Protein AF-A0A7C5YTB0-F1 (afdb_monomer_lite)

Structure (mmCIF, N/CA/C/O backbone):
data_AF-A0A7C5YTB0-F1
#
_entry.id   AF-A0A7C5YTB0-F1
#
loop_
_atom_site.group_PDB
_atom_site.id
_atom_site.type_symbol
_atom_site.label_atom_id
_atom_site.label_alt_id
_atom_site.label_comp_id
_atom_site.label_asym_id
_atom_site.label_entity_id
_atom_site.label_seq_id
_atom_site.pdbx_PDB_ins_code
_atom_site.Cartn_x
_atom_site.Cartn_y
_atom_site.Cartn_z
_atom_site.occupancy
_atom_site.B_iso_or_equiv
_atom_site.auth_seq_id
_atom_site.auth_comp_id
_atom_site.auth_asym_id
_atom_site.auth_atom_id
_atom_site.pdbx_PDB_model_num
ATOM 1 N N . MET A 1 1 ? 10.620 2.136 -18.841 1.00 89.31 1 MET A N 1
ATOM 2 C CA . MET A 1 1 ? 11.777 2.067 -17.911 1.00 89.31 1 MET A CA 1
ATOM 3 C C . MET A 1 1 ? 12.447 0.708 -18.085 1.00 89.31 1 MET A C 1
ATOM 5 O O . MET A 1 1 ? 11.747 -0.209 -18.491 1.00 89.31 1 MET A O 1
ATOM 9 N N . ASP A 1 2 ? 13.756 0.558 -17.854 1.00 93.62 2 ASP A N 1
ATOM 10 C CA . ASP A 1 2 ? 14.389 -0.773 -17.914 1.00 93.62 2 ASP A CA 1
ATOM 11 C C . ASP A 1 2 ? 14.266 -1.550 -16.587 1.00 93.62 2 ASP A C 1
ATOM 13 O O . ASP A 1 2 ? 13.954 -0.986 -15.534 1.00 93.62 2 ASP A O 1
ATOM 17 N N . GLU A 1 3 ? 14.500 -2.865 -16.634 1.00 93.50 3 GLU A N 1
ATOM 18 C CA . GLU A 1 3 ? 14.351 -3.750 -15.471 1.00 93.50 3 GLU A CA 1
ATOM 19 C C . GLU A 1 3 ? 15.304 -3.383 -14.321 1.00 93.50 3 GLU A C 1
ATOM 21 O O . GLU A 1 3 ? 14.945 -3.491 -13.143 1.00 93.50 3 GLU A O 1
ATOM 26 N N . THR A 1 4 ? 16.515 -2.924 -14.646 1.00 95.44 4 THR A N 1
ATOM 27 C CA . THR A 1 4 ? 17.526 -2.565 -13.645 1.00 95.44 4 THR A CA 1
ATOM 28 C C . THR A 1 4 ? 17.070 -1.348 -12.855 1.00 95.44 4 THR A C 1
ATOM 30 O O . THR A 1 4 ? 17.124 -1.353 -11.623 1.00 95.44 4 THR A O 1
ATOM 33 N N . GLN A 1 5 ? 16.559 -0.332 -13.546 1.00 95.94 5 GLN A N 1
ATOM 34 C CA . GLN A 1 5 ? 16.031 0.877 -12.937 1.00 95.94 5 GLN A CA 1
ATOM 35 C C . GLN A 1 5 ? 14.758 0.589 -12.138 1.00 95.94 5 GLN A C 1
ATOM 37 O O . GLN A 1 5 ? 14.649 1.042 -10.999 1.00 95.94 5 GLN A O 1
ATOM 42 N N . LEU A 1 6 ? 13.847 -0.241 -12.660 1.00 96.75 6 LEU A N 1
ATOM 43 C CA . LEU A 1 6 ? 12.661 -0.686 -11.921 1.00 96.75 6 LEU A CA 1
ATOM 44 C C . LEU A 1 6 ? 13.050 -1.367 -10.603 1.00 96.75 6 LEU A C 1
ATOM 46 O O . LEU A 1 6 ? 12.510 -1.049 -9.539 1.00 96.75 6 LEU A O 1
ATOM 50 N N . ARG A 1 7 ? 14.001 -2.306 -10.661 1.00 96.31 7 ARG A N 1
ATOM 51 C CA . ARG A 1 7 ? 14.495 -3.028 -9.484 1.00 96.31 7 ARG A CA 1
ATOM 52 C C . ARG A 1 7 ? 15.159 -2.080 -8.495 1.00 96.31 7 ARG A C 1
ATOM 54 O O . ARG A 1 7 ? 14.893 -2.193 -7.301 1.00 96.31 7 ARG A O 1
ATOM 61 N N . PHE A 1 8 ? 15.999 -1.168 -8.978 1.00 96.88 8 PHE A N 1
ATOM 62 C CA . PHE A 1 8 ? 16.678 -0.181 -8.146 1.00 96.88 8 PHE A CA 1
ATOM 63 C C . PHE A 1 8 ? 15.676 0.707 -7.406 1.00 96.88 8 PHE A C 1
ATOM 65 O O . PHE A 1 8 ? 15.732 0.792 -6.182 1.00 96.88 8 PHE A O 1
ATOM 72 N N . LEU A 1 9 ? 14.711 1.293 -8.117 1.00 97.44 9 LEU A N 1
ATOM 73 C CA . LEU A 1 9 ? 13.712 2.178 -7.519 1.00 97.44 9 LEU A CA 1
ATOM 74 C C . LEU A 1 9 ? 12.790 1.439 -6.551 1.00 97.44 9 LEU A C 1
ATOM 76 O O . LEU A 1 9 ? 12.507 1.945 -5.469 1.00 97.44 9 LEU A O 1
ATOM 80 N N . THR A 1 10 ? 12.376 0.215 -6.885 1.00 96.88 10 THR A N 1
ATOM 81 C CA . THR A 1 10 ? 11.574 -0.601 -5.961 1.00 96.88 10 THR A CA 1
ATOM 82 C C . THR A 1 10 ? 12.370 -0.928 -4.695 1.00 96.88 10 THR A C 1
ATOM 84 O O . THR A 1 10 ? 11.850 -0.812 -3.589 1.00 96.88 10 THR A O 1
ATOM 87 N N . ALA A 1 11 ? 13.652 -1.286 -4.826 1.00 96.62 11 ALA A N 1
ATOM 88 C CA . ALA A 1 11 ? 14.514 -1.539 -3.675 1.00 96.62 11 ALA A CA 1
ATOM 89 C C . ALA A 1 11 ? 14.746 -0.270 -2.843 1.00 96.62 11 ALA A C 1
ATOM 91 O O . ALA A 1 11 ? 14.707 -0.335 -1.621 1.00 96.62 11 ALA A O 1
ATOM 92 N N . GLN A 1 12 ? 14.925 0.887 -3.478 1.00 97.06 12 GLN A N 1
ATOM 93 C CA . GLN A 1 12 ? 15.088 2.161 -2.781 1.00 97.06 12 GLN A CA 1
ATOM 94 C C . GLN A 1 12 ? 13.807 2.584 -2.047 1.00 97.06 12 GLN A C 1
ATOM 96 O O . GLN A 1 12 ? 13.882 3.101 -0.935 1.00 97.06 12 GLN A O 1
ATOM 101 N N . ALA A 1 13 ? 12.629 2.312 -2.609 1.00 96.31 13 ALA A N 1
ATOM 102 C CA . ALA A 1 13 ? 11.355 2.554 -1.936 1.00 96.31 13 ALA A CA 1
ATOM 103 C C . ALA A 1 13 ? 11.164 1.671 -0.686 1.00 96.31 13 ALA A C 1
ATOM 105 O O . ALA A 1 13 ? 10.596 2.131 0.302 1.00 96.31 13 ALA A O 1
ATOM 106 N N . LEU A 1 14 ? 11.663 0.430 -0.711 1.00 96.25 14 LEU A N 1
ATOM 107 C CA . LEU A 1 14 ? 11.502 -0.544 0.379 1.00 96.25 14 LEU A CA 1
ATOM 108 C C . LEU A 1 14 ? 12.608 -0.470 1.445 1.00 96.25 14 LEU A C 1
ATOM 110 O O . LEU A 1 14 ? 12.341 -0.638 2.632 1.00 96.25 14 LEU A O 1
ATOM 114 N N . TYR A 1 15 ? 13.845 -0.213 1.022 1.00 94.50 15 TYR A N 1
ATOM 115 C CA . TYR A 1 15 ? 15.057 -0.325 1.842 1.00 94.50 15 TYR A CA 1
ATOM 116 C C . TYR A 1 15 ? 15.895 0.958 1.872 1.00 94.50 15 TYR A C 1
ATOM 118 O O . TYR A 1 15 ? 16.982 0.956 2.445 1.00 94.50 15 TYR A O 1
ATOM 126 N N . GLY A 1 16 ? 15.418 2.054 1.272 1.00 91.31 16 GLY A N 1
ATOM 127 C CA . GLY A 1 16 ? 16.090 3.355 1.329 1.00 91.31 16 GLY A CA 1
ATOM 128 C C . GLY A 1 16 ? 16.368 3.773 2.771 1.00 91.31 16 GLY A C 1
ATOM 129 O O . GLY A 1 16 ? 15.585 3.442 3.672 1.00 91.31 16 GLY A O 1
ATOM 130 N N . LYS A 1 17 ? 17.488 4.472 2.983 1.00 87.19 17 LYS A N 1
ATOM 131 C CA . LYS A 1 17 ? 18.048 4.723 4.325 1.00 87.19 17 LYS A CA 1
ATOM 132 C C . LYS A 1 17 ? 17.196 5.677 5.161 1.00 87.19 17 LYS A C 1
ATOM 134 O O . LYS A 1 17 ? 17.245 5.647 6.385 1.00 87.19 17 LYS A O 1
ATOM 139 N N . ASP A 1 18 ? 16.441 6.535 4.485 1.00 88.00 18 ASP A N 1
ATOM 140 C CA . ASP A 1 18 ? 15.589 7.539 5.092 1.00 88.00 18 ASP A CA 1
ATOM 141 C C . ASP A 1 18 ? 14.267 7.683 4.324 1.00 88.00 18 ASP A C 1
ATOM 143 O O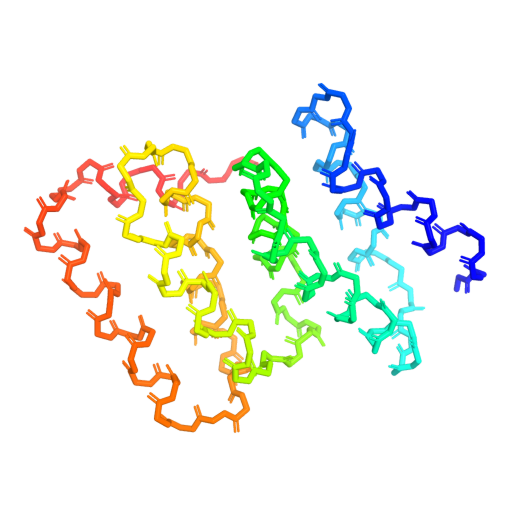 . ASP A 1 18 ? 14.078 7.168 3.216 1.00 88.00 18 ASP A O 1
ATOM 147 N N . LEU A 1 19 ? 13.320 8.381 4.950 1.00 86.06 19 LEU A N 1
ATOM 148 C CA . LEU A 1 19 ? 11.986 8.604 4.402 1.00 86.06 19 LEU A CA 1
ATOM 149 C C . LEU A 1 19 ? 12.018 9.395 3.085 1.00 86.06 19 LEU A C 1
ATOM 151 O O . LEU A 1 19 ? 11.173 9.175 2.215 1.00 86.06 19 LEU A O 1
ATOM 155 N N . GLN A 1 20 ? 12.981 10.302 2.921 1.00 89.50 20 GLN A N 1
ATOM 156 C CA . GLN A 1 20 ? 13.075 11.164 1.748 1.00 89.50 20 GLN A CA 1
ATOM 157 C C . GLN A 1 20 ? 13.522 10.377 0.514 1.00 89.50 20 GLN A C 1
ATOM 159 O O . GLN A 1 20 ? 12.938 10.547 -0.560 1.00 89.50 20 GLN A O 1
ATOM 164 N N . GLU A 1 21 ? 14.497 9.479 0.654 1.00 92.56 21 GLU A N 1
ATOM 165 C CA . GLU A 1 21 ? 14.907 8.558 -0.410 1.00 92.56 21 GLU A CA 1
ATOM 166 C C . GLU A 1 21 ? 13.739 7.681 -0.862 1.00 92.56 21 GLU A C 1
ATOM 168 O O . GLU A 1 21 ? 13.491 7.551 -2.062 1.00 92.56 21 GLU A O 1
ATOM 173 N N . ARG A 1 22 ? 12.962 7.153 0.088 1.00 92.38 22 ARG A N 1
ATOM 174 C CA . ARG A 1 22 ? 11.794 6.316 -0.216 1.00 92.38 22 ARG A CA 1
ATOM 175 C C . ARG A 1 22 ? 10.721 7.092 -0.961 1.00 92.38 22 ARG A C 1
ATOM 177 O O . ARG A 1 22 ? 10.270 6.650 -2.015 1.00 92.38 22 ARG A O 1
ATOM 184 N N . ARG A 1 23 ? 10.345 8.278 -0.464 1.00 90.81 23 ARG A N 1
ATOM 185 C CA . ARG A 1 23 ? 9.363 9.158 -1.127 1.00 90.81 23 ARG A CA 1
ATOM 186 C C . ARG A 1 23 ? 9.823 9.535 -2.531 1.00 90.81 23 ARG A C 1
ATOM 188 O O . ARG A 1 23 ? 9.006 9.562 -3.447 1.00 90.81 23 ARG A O 1
ATOM 195 N N . THR A 1 24 ? 11.113 9.808 -2.708 1.00 93.56 24 THR A N 1
ATOM 196 C CA . THR A 1 24 ? 11.689 10.129 -4.019 1.00 93.56 24 THR A CA 1
ATOM 197 C C . THR A 1 24 ? 11.560 8.947 -4.975 1.00 93.56 24 THR A C 1
ATOM 199 O O . THR A 1 24 ? 11.075 9.127 -6.090 1.00 93.56 24 THR A O 1
ATOM 202 N N . ALA A 1 25 ? 11.899 7.736 -4.528 1.00 95.75 25 ALA A N 1
ATOM 203 C CA . ALA A 1 25 ? 11.750 6.527 -5.331 1.00 95.75 25 ALA A CA 1
ATOM 204 C C . ALA A 1 25 ? 10.282 6.255 -5.708 1.00 95.75 25 ALA A C 1
ATOM 206 O O . ALA A 1 25 ? 9.993 5.986 -6.872 1.00 95.75 25 ALA A O 1
ATOM 207 N N . VAL A 1 26 ? 9.338 6.412 -4.770 1.00 94.44 26 VAL A N 1
ATOM 208 C CA . VAL A 1 26 ? 7.895 6.269 -5.049 1.00 94.44 26 VAL A CA 1
ATOM 209 C C . VAL A 1 26 ? 7.424 7.278 -6.100 1.00 94.44 26 VAL A C 1
ATOM 211 O O . VAL A 1 26 ? 6.719 6.902 -7.034 1.00 94.44 26 VAL A O 1
ATOM 214 N N . ARG A 1 27 ? 7.841 8.548 -6.004 1.00 93.69 27 ARG A N 1
ATOM 215 C CA . ARG A 1 27 ? 7.499 9.570 -7.012 1.00 93.69 27 ARG A CA 1
ATOM 216 C C . ARG A 1 27 ? 8.064 9.232 -8.388 1.00 93.69 27 ARG A C 1
ATOM 218 O O . ARG A 1 27 ? 7.364 9.400 -9.379 1.00 93.69 27 ARG A O 1
ATOM 225 N N . GLN A 1 28 ? 9.303 8.747 -8.452 1.00 95.69 28 GLN A N 1
ATOM 226 C CA . GLN A 1 28 ? 9.922 8.347 -9.716 1.00 95.69 28 GLN A CA 1
ATOM 227 C C . GLN A 1 28 ? 9.216 7.139 -10.338 1.00 95.69 28 GLN A C 1
ATOM 229 O O . GLN A 1 28 ? 9.007 7.125 -11.546 1.00 95.69 28 GLN A O 1
ATOM 234 N N . LEU A 1 29 ? 8.784 6.168 -9.525 1.00 95.50 29 LEU A N 1
ATOM 235 C CA . LEU A 1 29 ? 7.961 5.048 -9.991 1.00 95.50 29 LEU A CA 1
AT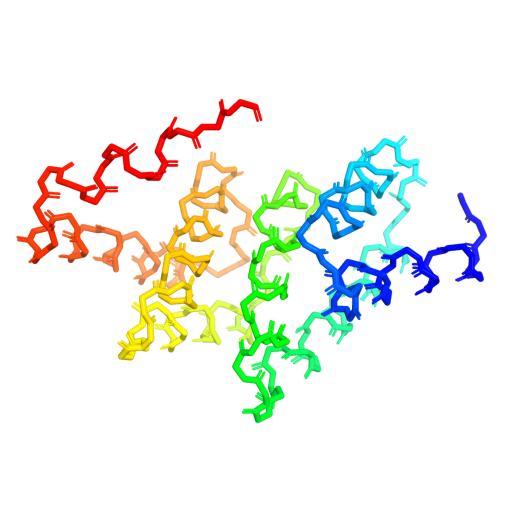OM 236 C C . LEU A 1 29 ? 6.602 5.523 -10.523 1.00 95.50 29 LEU A C 1
ATOM 238 O O . LEU A 1 29 ? 6.179 5.066 -11.576 1.00 95.50 29 LEU A O 1
ATOM 242 N N . LEU A 1 30 ? 5.943 6.465 -9.842 1.00 92.38 30 LEU A N 1
ATOM 243 C CA . LEU A 1 30 ? 4.659 7.029 -10.280 1.00 92.38 30 LEU A CA 1
ATOM 244 C C . LEU A 1 30 ? 4.742 7.820 -11.590 1.00 92.38 30 LEU A C 1
ATOM 246 O O . LEU A 1 30 ? 3.773 7.869 -12.340 1.00 92.38 30 LEU A O 1
ATOM 250 N N . GLN A 1 31 ? 5.876 8.471 -11.837 1.00 92.81 31 GLN A N 1
ATOM 251 C CA . GLN A 1 31 ? 6.125 9.235 -13.061 1.00 92.81 31 GLN A CA 1
ATOM 252 C C . GLN A 1 31 ? 6.633 8.360 -14.212 1.00 92.81 31 GLN A C 1
ATOM 254 O O . GLN A 1 31 ? 6.719 8.835 -15.345 1.00 92.81 31 GLN A O 1
ATOM 259 N N . ALA A 1 32 ? 6.999 7.108 -13.936 1.00 92.31 32 ALA A N 1
ATOM 260 C CA . ALA A 1 32 ? 7.447 6.182 -14.957 1.00 92.31 32 ALA A CA 1
ATOM 261 C C . ALA A 1 32 ? 6.257 5.641 -15.762 1.00 92.31 32 ALA A C 1
ATOM 263 O O . ALA A 1 32 ? 5.187 5.366 -15.223 1.00 92.31 32 ALA A O 1
ATOM 264 N N . ASP A 1 33 ? 6.477 5.432 -17.059 1.00 92.06 33 ASP A N 1
ATOM 265 C CA . ASP A 1 33 ? 5.561 4.661 -17.899 1.00 92.06 33 ASP A CA 1
ATOM 266 C C . ASP A 1 33 ? 5.725 3.172 -17.556 1.00 92.06 33 ASP A C 1
ATOM 268 O O . ASP A 1 33 ? 6.645 2.504 -18.044 1.00 92.06 33 ASP A O 1
ATOM 272 N N . LEU A 1 34 ? 4.917 2.709 -16.595 1.00 93.88 34 LEU A N 1
ATOM 273 C CA . LEU A 1 34 ? 4.935 1.347 -16.066 1.00 93.88 34 LEU A CA 1
ATOM 274 C C . LEU A 1 34 ? 3.974 0.460 -16.856 1.00 93.88 34 LEU A C 1
ATOM 276 O O . LEU A 1 34 ? 2.755 0.644 -16.818 1.00 93.88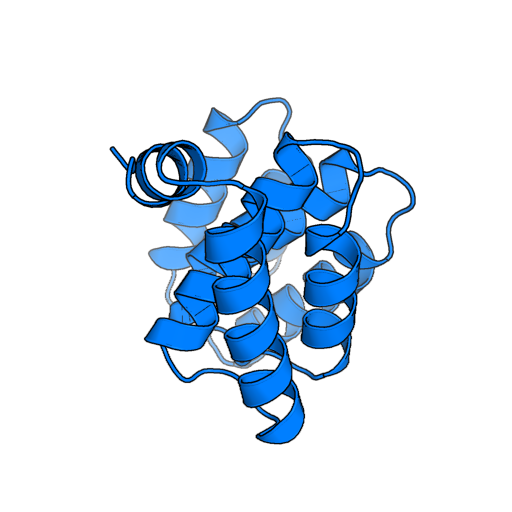 34 LEU A O 1
ATOM 280 N N . GLY A 1 35 ? 4.522 -0.553 -17.521 1.00 93.69 35 GLY A N 1
ATOM 281 C CA . GLY A 1 35 ? 3.726 -1.568 -18.197 1.00 93.69 35 GLY A CA 1
ATOM 282 C C . GLY A 1 35 ? 3.154 -2.614 -17.228 1.00 93.69 35 GLY A C 1
ATOM 283 O O . GLY A 1 35 ? 3.572 -2.712 -16.071 1.00 93.69 35 GLY A O 1
ATOM 284 N N . PRO A 1 36 ? 2.248 -3.490 -17.701 1.00 92.94 36 PRO A N 1
ATOM 285 C CA . PRO A 1 36 ? 1.699 -4.581 -16.890 1.00 92.94 36 PRO A CA 1
ATOM 286 C C . PRO A 1 36 ? 2.767 -5.505 -16.281 1.00 92.94 36 PRO A C 1
ATOM 288 O O . PRO A 1 36 ? 2.613 -5.964 -15.151 1.00 92.94 36 PRO A O 1
ATOM 291 N N . ALA A 1 37 ? 3.862 -5.757 -17.008 1.00 94.38 37 ALA A N 1
ATOM 292 C CA . ALA A 1 37 ? 4.979 -6.564 -16.517 1.00 94.38 37 ALA A CA 1
ATOM 293 C C . ALA A 1 37 ? 5.722 -5.883 -15.354 1.00 94.38 37 ALA A C 1
ATOM 295 O O . ALA A 1 37 ? 6.073 -6.547 -14.377 1.00 94.38 37 ALA A O 1
ATOM 296 N N . ASP A 1 38 ? 5.898 -4.560 -15.421 1.00 95.75 38 ASP A N 1
ATOM 297 C CA . ASP A 1 38 ? 6.539 -3.785 -14.357 1.00 95.75 38 ASP A CA 1
ATOM 298 C C . ASP A 1 38 ? 5.683 -3.807 -13.090 1.00 95.75 38 ASP A C 1
ATOM 300 O O . ASP A 1 38 ? 6.181 -4.098 -12.002 1.00 95.75 38 ASP A O 1
ATOM 304 N N . LEU A 1 39 ? 4.374 -3.578 -13.239 1.00 94.31 39 LEU A N 1
ATOM 305 C CA . LEU A 1 39 ? 3.416 -3.613 -12.133 1.00 94.31 39 LEU A CA 1
ATOM 306 C C . LEU A 1 39 ? 3.353 -4.997 -11.477 1.00 94.31 39 LEU A C 1
ATOM 308 O O . LEU A 1 39 ? 3.355 -5.087 -10.250 1.00 94.31 39 LEU A O 1
ATOM 312 N N . ALA A 1 40 ? 3.370 -6.075 -12.266 1.00 93.69 40 ALA A N 1
ATOM 313 C CA . ALA A 1 40 ? 3.430 -7.438 -11.739 1.00 93.69 40 ALA A CA 1
ATOM 314 C C . ALA A 1 40 ? 4.725 -7.687 -10.945 1.00 93.69 40 ALA A C 1
ATOM 316 O O . ALA A 1 40 ? 4.690 -8.252 -9.850 1.00 93.69 40 ALA A O 1
ATOM 317 N N . ALA A 1 41 ? 5.866 -7.214 -11.453 1.00 95.06 41 ALA A N 1
ATOM 318 C CA . ALA A 1 41 ? 7.148 -7.348 -10.771 1.00 95.06 41 ALA A CA 1
ATOM 319 C C . ALA A 1 41 ? 7.214 -6.525 -9.471 1.00 95.06 41 ALA A C 1
ATOM 321 O O . ALA A 1 41 ? 7.803 -6.977 -8.487 1.00 95.06 41 ALA A O 1
ATOM 322 N N . ILE A 1 42 ? 6.614 -5.330 -9.438 1.00 96.38 42 ILE A N 1
ATOM 323 C CA . ILE A 1 42 ? 6.466 -4.540 -8.206 1.00 96.38 42 ILE A CA 1
ATOM 324 C C . ILE A 1 42 ? 5.551 -5.272 -7.219 1.00 96.38 42 ILE A C 1
ATOM 326 O O . ILE A 1 42 ? 5.923 -5.416 -6.056 1.00 96.38 42 ILE A O 1
ATOM 330 N N . SER A 1 43 ? 4.399 -5.776 -7.672 1.00 95.12 43 SER A N 1
ATOM 331 C CA . SER A 1 43 ? 3.436 -6.496 -6.827 1.00 95.12 43 SER A CA 1
ATOM 332 C C . SER A 1 43 ? 4.076 -7.695 -6.129 1.00 95.12 43 SER A C 1
ATOM 334 O O . SER A 1 43 ? 3.933 -7.845 -4.920 1.00 95.12 43 SER A O 1
ATOM 336 N N . LEU A 1 44 ? 4.859 -8.503 -6.851 1.00 94.94 44 LEU A N 1
ATOM 337 C CA . LEU A 1 44 ? 5.565 -9.644 -6.260 1.00 94.94 44 LEU A CA 1
ATOM 338 C C . LEU A 1 44 ? 6.571 -9.206 -5.180 1.00 94.94 44 LEU A C 1
ATOM 340 O O . LEU A 1 44 ? 6.690 -9.835 -4.132 1.00 94.94 44 LEU A O 1
ATOM 344 N N . ARG A 1 45 ? 7.300 -8.108 -5.411 1.00 96.19 45 ARG A N 1
ATOM 345 C CA . ARG A 1 45 ? 8.253 -7.572 -4.424 1.00 96.19 45 ARG A CA 1
ATOM 346 C C . ARG A 1 45 ? 7.543 -7.015 -3.193 1.00 96.19 45 ARG A C 1
ATOM 348 O O . ARG A 1 45 ? 8.055 -7.173 -2.089 1.00 96.19 45 ARG A O 1
ATOM 355 N N . LEU A 1 46 ? 6.377 -6.399 -3.375 1.00 96.94 46 LEU A N 1
ATOM 356 C CA . LEU A 1 46 ? 5.527 -5.941 -2.280 1.00 96.94 46 LEU A CA 1
ATOM 357 C C . LEU A 1 46 ? 5.033 -7.109 -1.429 1.00 96.94 46 LEU A C 1
ATOM 359 O O . LEU A 1 46 ? 5.078 -7.006 -0.209 1.00 96.94 46 LEU A O 1
ATOM 363 N N . GLU A 1 47 ? 4.633 -8.228 -2.038 1.00 95.50 47 GLU A N 1
ATOM 364 C CA . GLU A 1 47 ? 4.223 -9.428 -1.292 1.00 95.50 47 GLU A CA 1
ATOM 365 C C . GLU A 1 47 ? 5.356 -9.957 -0.413 1.00 95.50 47 GLU A C 1
ATOM 367 O O . GLU A 1 47 ? 5.160 -10.209 0.776 1.00 95.50 47 GLU A O 1
ATOM 372 N N . VAL A 1 48 ? 6.568 -10.042 -0.967 1.00 96.31 48 VAL A N 1
ATOM 373 C CA . VAL A 1 48 ? 7.755 -10.452 -0.205 1.00 96.31 48 VAL A CA 1
ATOM 374 C C . VAL A 1 48 ? 8.057 -9.466 0.929 1.00 96.31 48 VAL A C 1
ATOM 376 O O . VAL A 1 48 ? 8.336 -9.886 2.051 1.00 96.31 48 VAL A O 1
ATOM 379 N N . ALA A 1 49 ? 7.988 -8.159 0.665 1.00 96.75 49 ALA A N 1
ATOM 380 C CA . ALA A 1 49 ? 8.286 -7.130 1.659 1.00 96.75 49 ALA A CA 1
ATOM 381 C C . ALA A 1 49 ? 7.245 -7.075 2.790 1.00 96.75 49 ALA A C 1
ATOM 383 O O . ALA A 1 49 ? 7.615 -6.927 3.953 1.00 96.75 49 ALA A O 1
ATOM 384 N N . MET A 1 50 ? 5.961 -7.260 2.476 1.00 96.06 50 MET A N 1
ATOM 385 C CA . MET A 1 50 ? 4.883 -7.343 3.468 1.00 96.06 50 MET A CA 1
ATOM 386 C C . MET A 1 50 ? 4.990 -8.595 4.350 1.00 96.06 50 MET A C 1
ATOM 388 O O . MET A 1 50 ? 4.591 -8.556 5.512 1.00 96.06 50 MET A O 1
ATOM 392 N N . GLY A 1 51 ? 5.574 -9.679 3.831 1.00 93.62 51 GLY A N 1
ATOM 393 C CA . GLY A 1 51 ? 5.907 -10.885 4.596 1.00 93.62 51 GLY A CA 1
ATOM 394 C C . GLY A 1 51 ? 7.210 -10.793 5.405 1.00 93.62 51 GLY A C 1
ATOM 395 O O . GLY A 1 51 ? 7.594 -11.771 6.049 1.00 93.62 51 GLY A O 1
ATOM 396 N N . CYS A 1 52 ? 7.922 -9.661 5.373 1.00 94.50 52 CYS A N 1
ATOM 397 C CA . CYS A 1 52 ? 9.186 -9.503 6.089 1.00 94.50 52 CYS A CA 1
ATOM 398 C C . CYS A 1 52 ? 8.973 -9.429 7.611 1.00 94.50 52 CYS A C 1
ATOM 400 O O . CYS A 1 52 ? 8.021 -8.817 8.091 1.00 94.50 52 CYS A O 1
ATOM 402 N N . GLN A 1 53 ? 9.901 -10.000 8.387 1.00 91.94 53 GLN A N 1
ATOM 403 C CA . GLN A 1 53 ? 9.901 -9.851 9.850 1.00 91.94 53 GLN A CA 1
ATOM 404 C C . GLN A 1 53 ? 10.247 -8.426 10.291 1.00 91.94 53 GLN A C 1
ATOM 406 O O . GLN A 1 53 ? 9.846 -8.002 11.372 1.00 91.94 53 GLN A O 1
ATOM 411 N N . ASP A 1 54 ? 10.974 -7.686 9.453 1.00 92.81 54 ASP A N 1
ATOM 412 C CA . ASP A 1 54 ? 11.301 -6.295 9.717 1.00 92.81 54 ASP A CA 1
ATOM 413 C C . ASP A 1 54 ? 10.064 -5.418 9.494 1.00 92.81 54 ASP A C 1
ATOM 415 O O . ASP A 1 54 ? 9.572 -5.233 8.378 1.00 92.81 54 ASP A O 1
ATOM 419 N N . GLU A 1 55 ? 9.552 -4.874 10.591 1.00 90.06 55 GLU A N 1
ATOM 420 C CA . GLU A 1 55 ? 8.412 -3.971 10.586 1.00 90.06 55 GLU A CA 1
ATOM 421 C C . GLU A 1 55 ? 8.671 -2.709 9.768 1.00 90.06 55 GLU A C 1
ATOM 423 O O . GLU A 1 55 ? 7.777 -2.246 9.066 1.00 90.06 55 GLU A O 1
ATOM 428 N N . TYR A 1 56 ? 9.905 -2.209 9.748 1.00 90.31 56 TYR A N 1
ATOM 429 C CA . TYR A 1 56 ? 10.267 -1.044 8.950 1.00 90.31 56 TYR A CA 1
ATOM 430 C C . TYR A 1 56 ? 10.135 -1.307 7.445 1.00 90.31 56 TYR A C 1
ATOM 432 O O . TYR A 1 56 ? 9.736 -0.414 6.691 1.00 90.31 56 TYR A O 1
ATOM 440 N N . VAL A 1 57 ? 10.424 -2.537 7.007 1.00 94.69 57 VAL A N 1
ATOM 441 C CA . VAL A 1 57 ? 10.239 -2.982 5.616 1.00 94.69 57 VAL A CA 1
ATOM 442 C C . VAL A 1 57 ? 8.754 -3.135 5.292 1.00 94.69 57 VAL A C 1
ATOM 444 O O . VAL A 1 57 ? 8.316 -2.680 4.235 1.00 94.69 57 VAL A O 1
ATOM 447 N N . ARG A 1 58 ? 7.956 -3.699 6.210 1.00 96.38 58 ARG A N 1
ATOM 448 C CA . ARG A 1 58 ? 6.494 -3.806 6.045 1.00 96.38 58 ARG A CA 1
ATOM 449 C C . ARG A 1 58 ? 5.835 -2.428 5.932 1.00 96.38 58 ARG A C 1
ATOM 451 O O . ARG A 1 58 ? 5.032 -2.203 5.030 1.00 96.38 58 ARG A O 1
ATOM 458 N N . SER A 1 59 ? 6.232 -1.473 6.771 1.00 93.81 59 SER A N 1
ATOM 459 C CA . SER A 1 59 ? 5.760 -0.084 6.699 1.00 93.81 59 SER A CA 1
ATOM 460 C C . SER A 1 59 ? 6.157 0.588 5.384 1.00 93.81 59 SER A C 1
ATOM 462 O O . SER A 1 59 ? 5.339 1.269 4.767 1.00 93.81 59 SER A O 1
ATOM 464 N N . ALA A 1 60 ? 7.385 0.359 4.904 1.00 95.25 60 ALA A N 1
ATOM 465 C CA . ALA A 1 60 ? 7.836 0.856 3.602 1.00 95.25 60 ALA A CA 1
ATOM 466 C C . ALA A 1 60 ? 6.996 0.293 2.447 1.00 95.25 60 ALA A C 1
ATOM 468 O O . ALA A 1 60 ? 6.616 1.026 1.534 1.00 95.25 60 ALA A O 1
ATOM 469 N N . ALA A 1 61 ? 6.676 -1.001 2.504 1.00 97.31 61 ALA A N 1
ATOM 470 C CA . ALA A 1 61 ? 5.832 -1.661 1.519 1.00 97.31 61 ALA A CA 1
ATOM 471 C C . ALA A 1 61 ? 4.409 -1.088 1.518 1.00 97.31 61 ALA A C 1
ATOM 473 O O . ALA A 1 61 ? 3.875 -0.798 0.448 1.00 97.31 61 ALA A O 1
ATOM 474 N N . ALA A 1 62 ? 3.826 -0.828 2.692 1.00 96.12 62 ALA A N 1
ATOM 475 C CA . ALA A 1 62 ? 2.536 -0.150 2.801 1.00 96.12 62 ALA A CA 1
ATOM 476 C C . ALA A 1 62 ? 2.577 1.275 2.218 1.00 96.12 62 ALA A C 1
ATOM 478 O O . ALA A 1 62 ? 1.692 1.657 1.456 1.00 96.12 62 ALA A O 1
ATOM 479 N N . MET A 1 63 ? 3.635 2.047 2.483 1.00 94.56 63 MET A N 1
ATOM 480 C CA . MET A 1 63 ? 3.813 3.373 1.877 1.00 94.56 63 MET A CA 1
ATOM 481 C C . MET A 1 63 ? 3.932 3.318 0.348 1.00 94.56 63 MET A C 1
ATOM 483 O O . MET A 1 63 ? 3.338 4.140 -0.350 1.00 94.56 63 MET A O 1
ATOM 487 N N . LEU A 1 64 ? 4.684 2.350 -0.183 1.00 96.25 64 LEU A N 1
ATOM 488 C CA . LEU A 1 64 ? 4.803 2.143 -1.625 1.00 96.25 64 LEU A CA 1
ATOM 489 C C . LEU A 1 64 ? 3.456 1.741 -2.243 1.00 96.25 64 LEU A C 1
ATOM 491 O O . LEU A 1 64 ? 3.092 2.269 -3.292 1.00 96.25 64 LEU A O 1
ATOM 495 N N . LEU A 1 65 ? 2.692 0.875 -1.571 1.00 95.69 65 LEU A N 1
ATOM 496 C CA . LEU A 1 65 ? 1.325 0.516 -1.958 1.00 95.69 65 LEU A CA 1
ATOM 497 C C . LEU A 1 65 ? 0.394 1.727 -1.988 1.00 95.69 65 LEU A C 1
ATOM 499 O O . LEU A 1 65 ? -0.347 1.891 -2.951 1.00 95.69 65 LEU A O 1
ATOM 503 N N . ALA A 1 66 ? 0.455 2.592 -0.974 1.00 93.88 66 ALA A N 1
ATOM 504 C CA . ALA A 1 66 ? -0.333 3.821 -0.928 1.00 93.88 66 ALA A CA 1
ATOM 505 C C . ALA A 1 66 ? -0.017 4.733 -2.122 1.00 93.88 66 ALA A C 1
ATOM 507 O O . ALA A 1 66 ? -0.929 5.226 -2.784 1.00 93.88 66 ALA A O 1
ATOM 508 N N . GLY A 1 67 ? 1.273 4.918 -2.420 1.00 91.94 67 GLY A N 1
ATOM 509 C CA . GLY A 1 67 ? 1.720 5.726 -3.551 1.00 91.94 67 GLY A CA 1
ATOM 510 C C . GLY A 1 67 ? 1.273 5.150 -4.890 1.00 91.94 67 GLY A C 1
ATOM 511 O O . GLY A 1 67 ? 0.749 5.878 -5.722 1.00 91.94 67 GLY A O 1
ATOM 512 N N . LEU A 1 68 ? 1.425 3.840 -5.090 1.00 93.50 68 LEU A N 1
ATOM 513 C CA . LEU A 1 68 ? 1.081 3.165 -6.344 1.00 93.50 68 LEU A CA 1
ATOM 514 C C . LEU A 1 68 ? -0.384 2.729 -6.443 1.00 93.50 68 LEU A C 1
ATOM 516 O O . LEU A 1 68 ? -0.756 2.124 -7.448 1.00 93.50 68 LEU A O 1
ATOM 520 N N . ALA A 1 69 ? -1.230 3.061 -5.464 1.00 92.19 69 ALA A N 1
ATOM 521 C CA . ALA A 1 69 ? -2.643 2.690 -5.451 1.00 92.19 69 ALA A CA 1
ATOM 522 C C . ALA A 1 69 ? -3.389 3.012 -6.763 1.00 92.19 69 ALA A C 1
ATOM 524 O O . ALA A 1 69 ? -4.169 2.170 -7.195 1.00 92.19 69 ALA A O 1
ATOM 525 N N . PRO A 1 70 ? -3.152 4.141 -7.469 1.00 90.19 70 PRO A N 1
ATOM 526 C CA . PRO A 1 70 ? -3.831 4.411 -8.741 1.00 90.19 70 PRO A CA 1
ATOM 527 C C . PRO A 1 70 ? -3.491 3.415 -9.859 1.00 90.19 70 PRO A C 1
ATOM 529 O O . PRO A 1 70 ? -4.284 3.247 -10.790 1.00 90.19 70 PRO A O 1
ATOM 532 N N . LEU A 1 71 ? -2.326 2.766 -9.779 1.00 91.19 71 LEU A N 1
ATOM 533 C CA . LEU A 1 71 ? -1.756 1.910 -10.821 1.00 91.19 71 LEU A CA 1
ATOM 534 C C . LEU A 1 71 ? -1.868 0.418 -10.488 1.00 91.19 71 LEU A C 1
ATOM 536 O O . LEU A 1 71 ? -2.041 -0.400 -11.390 1.00 91.19 71 LEU A O 1
ATOM 540 N N . LEU A 1 72 ? -1.752 0.058 -9.209 1.00 89.00 72 LEU A N 1
ATOM 541 C CA . LEU A 1 72 ? -1.562 -1.321 -8.778 1.00 89.00 72 LEU A CA 1
ATOM 542 C C . LEU A 1 72 ? -2.882 -1.929 -8.269 1.00 89.00 72 LEU A C 1
ATOM 544 O O . LEU A 1 72 ? -3.417 -1.468 -7.259 1.00 89.00 72 LEU A O 1
ATOM 548 N N . PRO A 1 73 ? -3.424 -2.968 -8.932 1.00 88.62 73 PRO A N 1
ATOM 549 C CA . PRO A 1 73 ? -4.553 -3.711 -8.389 1.00 88.62 73 PRO A CA 1
ATOM 550 C C . PRO A 1 73 ? -4.120 -4.479 -7.136 1.00 88.62 73 PRO A C 1
ATOM 552 O O . PRO A 1 73 ? -3.096 -5.157 -7.160 1.00 88.62 73 PRO A O 1
ATOM 555 N N . LEU A 1 74 ? -4.898 -4.401 -6.055 1.00 92.00 74 LEU A N 1
ATOM 556 C CA . LEU A 1 74 ? -4.558 -5.044 -4.786 1.00 92.00 74 LEU A CA 1
ATOM 557 C C . LEU A 1 74 ? -4.986 -6.526 -4.790 1.00 92.00 74 LEU A C 1
ATOM 559 O O . LEU A 1 74 ? -6.195 -6.798 -4.802 1.00 92.00 74 LEU A O 1
ATOM 563 N N . PRO A 1 75 ? -4.040 -7.486 -4.750 1.00 92.81 75 PRO A N 1
ATOM 564 C CA . PRO A 1 75 ? -4.344 -8.900 -4.580 1.00 92.81 75 PRO A CA 1
ATOM 565 C C . PRO A 1 75 ? -4.749 -9.234 -3.131 1.00 92.81 75 PRO A C 1
ATOM 567 O O . PRO A 1 75 ? -4.356 -8.523 -2.200 1.00 92.81 75 PRO A O 1
ATOM 570 N N . PRO A 1 76 ? -5.475 -10.350 -2.912 1.00 93.62 76 PRO A N 1
ATOM 571 C CA . PRO A 1 76 ? -5.932 -10.755 -1.579 1.00 93.62 76 PRO A CA 1
ATOM 572 C C . PRO A 1 76 ? -4.812 -10.945 -0.548 1.00 93.62 76 PRO A C 1
ATOM 574 O O . PRO A 1 76 ? -4.980 -10.616 0.622 1.00 93.62 76 PRO A O 1
ATOM 577 N N . SER A 1 77 ? -3.647 -11.435 -0.986 1.00 94.12 77 SER A N 1
ATOM 578 C CA . SER A 1 77 ? -2.429 -11.577 -0.173 1.00 94.12 77 SER A CA 1
ATOM 579 C C . SER A 1 77 ? -2.026 -10.247 0.472 1.00 94.12 77 SER A C 1
ATOM 581 O O . SER A 1 77 ? -1.878 -10.158 1.690 1.00 94.12 77 SER A O 1
ATOM 583 N N . LEU A 1 78 ? -1.916 -9.193 -0.339 1.00 95.44 78 LEU A N 1
ATOM 584 C CA . LEU A 1 78 ? -1.554 -7.854 0.119 1.00 95.44 78 LEU A CA 1
ATOM 585 C C . LEU A 1 78 ? -2.670 -7.200 0.935 1.00 95.44 78 LEU A C 1
ATOM 587 O O . LEU A 1 78 ? -2.371 -6.492 1.895 1.00 95.44 78 LEU A O 1
ATOM 591 N N . ALA A 1 79 ? -3.940 -7.464 0.614 1.00 95.94 79 ALA A N 1
ATOM 592 C CA . ALA A 1 79 ? -5.062 -6.999 1.428 1.00 95.94 79 ALA A CA 1
ATOM 593 C C . ALA A 1 79 ? -5.020 -7.579 2.847 1.00 95.94 79 ALA A C 1
ATOM 595 O O . ALA A 1 79 ? -5.132 -6.829 3.818 1.00 95.94 79 ALA A O 1
ATOM 596 N N . ALA A 1 80 ? -4.788 -8.888 2.976 1.00 95.88 80 ALA A N 1
ATOM 597 C CA . ALA A 1 80 ? -4.623 -9.543 4.269 1.00 95.88 80 ALA A CA 1
ATOM 598 C C . ALA A 1 80 ? -3.426 -8.967 5.040 1.00 95.88 80 ALA A C 1
ATOM 600 O O . ALA A 1 80 ? -3.571 -8.574 6.196 1.00 95.88 80 ALA A O 1
ATOM 601 N N . SER A 1 81 ? -2.268 -8.809 4.388 1.00 96.62 81 SER A N 1
ATOM 602 C CA . SER A 1 81 ? -1.090 -8.233 5.046 1.00 96.62 81 SER A CA 1
ATOM 603 C C . SER A 1 81 ? -1.295 -6.779 5.490 1.00 96.62 81 SER A C 1
ATOM 605 O O . SER A 1 81 ? -0.801 -6.393 6.548 1.00 96.62 81 SER A O 1
ATOM 607 N N . LEU A 1 82 ? -2.029 -5.964 4.723 1.00 96.44 82 LEU A N 1
ATOM 608 C CA . LEU A 1 82 ? -2.390 -4.601 5.130 1.00 96.44 82 LEU A CA 1
ATOM 609 C C . LEU A 1 82 ? -3.340 -4.601 6.329 1.00 96.44 82 LEU A C 1
ATOM 611 O O . LEU A 1 82 ? -3.158 -3.799 7.244 1.00 96.44 82 LEU A O 1
ATOM 615 N N . LEU A 1 83 ? -4.329 -5.496 6.352 1.00 96.88 83 LEU A N 1
ATOM 616 C CA . LEU A 1 83 ? -5.237 -5.647 7.491 1.00 96.88 83 LEU A CA 1
ATOM 617 C C . LEU A 1 83 ? -4.479 -6.027 8.764 1.00 96.88 83 LEU A C 1
ATOM 619 O O . LEU A 1 83 ? -4.737 -5.437 9.814 1.00 96.88 83 LEU A O 1
ATOM 623 N N . ASP A 1 84 ? -3.528 -6.950 8.673 1.00 96.44 84 ASP A N 1
ATOM 624 C CA . ASP A 1 84 ? -2.696 -7.345 9.809 1.00 96.44 84 ASP A CA 1
ATOM 625 C C . ASP 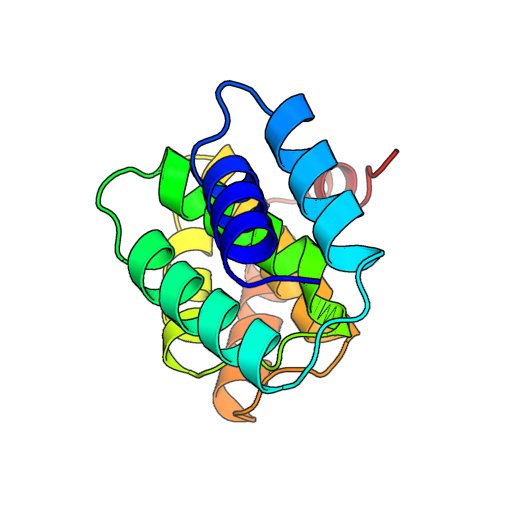A 1 84 ? -1.792 -6.194 10.264 1.00 96.44 84 ASP A C 1
ATOM 627 O O . ASP A 1 84 ? -1.773 -5.845 11.446 1.00 96.44 84 ASP A O 1
ATOM 631 N N . LEU A 1 85 ? -1.103 -5.530 9.328 1.00 95.94 85 LEU A N 1
ATOM 632 C CA . LEU A 1 85 ? -0.215 -4.405 9.637 1.00 95.94 85 LEU A CA 1
ATOM 633 C C . LEU A 1 85 ? -0.976 -3.213 10.236 1.00 95.94 85 LEU A C 1
ATOM 635 O O . LEU A 1 85 ? -0.494 -2.571 11.165 1.00 95.94 85 LEU A O 1
ATOM 639 N N . SER A 1 86 ? -2.208 -2.965 9.783 1.00 94.94 86 SER A N 1
ATOM 640 C CA . SER A 1 86 ? -3.087 -1.922 10.331 1.00 94.94 86 SER A CA 1
ATOM 641 C C . SER A 1 86 ? -3.491 -2.159 11.786 1.00 94.94 86 SER A C 1
ATOM 643 O O . SER A 1 86 ? -4.074 -1.277 12.413 1.00 94.94 86 SER A O 1
ATOM 645 N N . ARG A 1 87 ? -3.236 -3.349 12.331 1.00 94.06 87 ARG A N 1
ATOM 646 C CA . ARG A 1 87 ? -3.474 -3.690 13.737 1.00 94.06 87 ARG A CA 1
ATOM 647 C C . ARG A 1 87 ? -2.172 -3.798 14.526 1.00 94.06 87 ARG A C 1
ATOM 649 O O . ARG A 1 87 ? -2.203 -4.242 15.672 1.00 94.06 87 ARG A O 1
ATOM 656 N N . SER A 1 88 ? -1.043 -3.388 13.942 1.00 92.31 88 SER A N 1
ATOM 657 C CA . SER A 1 88 ? 0.228 -3.364 14.657 1.00 92.31 88 SER A CA 1
ATOM 658 C C . SER A 1 88 ? 0.157 -2.456 15.890 1.00 92.31 88 SER A C 1
ATOM 660 O O . SER A 1 88 ? -0.500 -1.405 15.897 1.00 92.31 88 SER A O 1
ATOM 662 N N . GLY A 1 89 ? 0.866 -2.869 16.943 1.00 89.62 89 GLY A N 1
ATOM 663 C CA . GLY A 1 89 ? 1.118 -2.034 18.114 1.00 89.62 89 GLY A CA 1
ATOM 664 C C . GLY A 1 89 ? 2.056 -0.864 17.810 1.00 89.62 89 GLY A C 1
ATOM 665 O O . GLY A 1 89 ? 1.995 0.148 18.506 1.00 89.62 89 GLY A O 1
ATOM 666 N N . GLU A 1 90 ? 2.877 -0.967 16.761 1.00 89.69 90 GLU A N 1
ATOM 667 C CA . GLU A 1 90 ? 3.774 0.103 16.329 1.00 89.69 90 GLU A CA 1
ATOM 668 C C . GLU A 1 90 ? 2.976 1.193 15.584 1.00 89.69 90 GLU A C 1
ATOM 670 O O . GLU A 1 90 ? 2.302 0.897 14.588 1.00 89.69 90 GLU A O 1
ATOM 675 N N . PRO A 1 91 ? 2.993 2.450 16.066 1.00 88.12 91 PRO A N 1
ATOM 676 C CA . PRO A 1 91 ? 2.176 3.514 15.492 1.00 88.12 91 PRO A CA 1
ATOM 677 C C . PRO A 1 91 ? 2.469 3.800 14.018 1.00 88.12 91 PRO A C 1
ATOM 679 O O . PRO A 1 91 ? 1.527 3.988 13.248 1.00 88.12 91 PRO A O 1
ATOM 682 N N . PHE A 1 92 ? 3.740 3.814 13.609 1.00 86.81 92 PHE A N 1
ATOM 683 C CA . PHE A 1 92 ? 4.113 4.192 12.247 1.00 86.81 92 PHE A CA 1
ATOM 684 C C . PHE A 1 92 ? 3.679 3.140 11.216 1.00 86.81 92 PHE A C 1
ATOM 686 O O . PHE A 1 92 ? 3.124 3.485 10.174 1.00 86.81 92 PHE A O 1
ATOM 693 N N . ALA A 1 93 ? 3.858 1.857 11.512 1.00 91.81 93 ALA A N 1
ATOM 694 C CA . ALA A 1 93 ? 3.427 0.735 10.690 1.00 91.81 93 ALA A CA 1
ATOM 695 C C . ALA A 1 93 ? 1.913 0.684 10.545 1.00 91.81 93 ALA A C 1
ATOM 697 O O . ALA A 1 93 ? 1.391 0.561 9.431 1.00 91.81 93 ALA A O 1
ATOM 698 N N . ARG A 1 94 ? 1.207 0.847 11.669 1.00 92.44 94 ARG A N 1
ATOM 699 C CA . ARG A 1 94 ? -0.250 0.947 11.682 1.00 92.44 94 ARG A CA 1
ATOM 700 C C . ARG A 1 94 ? -0.730 2.094 10.796 1.00 92.44 94 ARG A C 1
ATOM 702 O O . ARG A 1 94 ? -1.625 1.895 9.974 1.00 92.44 94 ARG A O 1
ATOM 709 N N . GLU A 1 95 ? -0.128 3.272 10.926 1.00 90.94 95 GLU A N 1
ATOM 710 C CA . GLU A 1 95 ? -0.492 4.444 10.133 1.00 90.94 95 GLU A CA 1
ATOM 711 C C . GLU A 1 95 ? -0.186 4.259 8.641 1.00 90.94 95 GLU A C 1
ATOM 713 O O . GLU A 1 95 ? -1.038 4.548 7.798 1.00 90.94 95 GLU A O 1
ATOM 718 N N . ALA A 1 96 ? 0.992 3.735 8.298 1.00 92.50 96 ALA A N 1
ATOM 719 C CA . ALA A 1 96 ? 1.375 3.449 6.917 1.00 92.50 96 ALA A CA 1
ATOM 720 C C . ALA A 1 96 ? 0.389 2.478 6.252 1.00 92.50 96 ALA A C 1
ATOM 722 O O . ALA A 1 96 ? -0.044 2.711 5.120 1.00 92.50 96 ALA A O 1
ATOM 723 N N . ALA A 1 97 ? -0.017 1.429 6.973 1.00 95.62 97 ALA A N 1
ATOM 724 C CA . ALA A 1 97 ? -1.039 0.501 6.513 1.00 95.62 97 ALA A CA 1
ATOM 725 C C . ALA A 1 97 ? -2.377 1.211 6.298 1.00 95.62 97 ALA A C 1
ATOM 727 O O . ALA A 1 97 ? -2.942 1.122 5.216 1.00 95.62 97 ALA A O 1
ATOM 728 N N . LEU A 1 98 ? -2.870 1.967 7.280 1.00 93.94 98 LEU A N 1
ATOM 729 C CA . LEU A 1 98 ? -4.166 2.644 7.177 1.00 93.94 98 LEU A CA 1
ATOM 730 C C . LEU A 1 98 ? -4.197 3.682 6.046 1.00 93.94 98 LEU A C 1
ATOM 732 O O . LEU A 1 98 ? -5.206 3.780 5.348 1.00 93.94 98 LEU A O 1
ATOM 736 N N . ARG A 1 99 ? -3.083 4.379 5.787 1.00 92.38 99 ARG A N 1
ATOM 737 C CA . ARG A 1 99 ? -2.925 5.255 4.612 1.00 92.38 99 ARG A CA 1
ATOM 738 C C . ARG A 1 99 ? -3.032 4.468 3.310 1.00 92.38 99 ARG A C 1
ATOM 740 O O . ARG A 1 99 ? -3.764 4.880 2.414 1.00 92.38 99 ARG A O 1
ATOM 747 N N . ALA A 1 100 ? -2.357 3.325 3.205 1.00 94.88 100 ALA A N 1
ATOM 748 C CA . ALA A 1 100 ? -2.464 2.462 2.030 1.00 94.88 100 ALA A CA 1
ATOM 749 C C . ALA A 1 100 ? -3.901 1.982 1.810 1.00 94.88 100 ALA A C 1
ATOM 751 O O . ALA A 1 100 ? -4.423 2.086 0.702 1.00 94.88 100 ALA A O 1
ATOM 752 N N . ILE A 1 101 ? -4.559 1.527 2.878 1.00 95.38 101 ILE A N 1
ATOM 753 C CA . ILE A 1 101 ? -5.948 1.068 2.851 1.00 95.38 101 ILE A CA 1
ATOM 754 C C . ILE A 1 101 ? -6.878 2.183 2.357 1.00 95.38 101 ILE A C 1
ATOM 756 O O . ILE A 1 101 ? -7.682 1.944 1.457 1.00 95.38 101 ILE A O 1
ATOM 760 N N . LEU A 1 102 ? -6.740 3.399 2.897 1.00 93.31 102 LEU A N 1
ATOM 761 C CA . LEU A 1 102 ? -7.524 4.561 2.476 1.00 93.31 102 LEU A CA 1
ATOM 762 C C . LEU A 1 102 ? -7.342 4.844 0.983 1.00 93.31 102 LEU A C 1
ATOM 764 O O . LEU A 1 102 ? -8.327 4.907 0.251 1.00 93.31 102 LEU A O 1
ATOM 768 N N . ARG A 1 103 ? -6.093 4.938 0.512 1.00 93.00 103 ARG A N 1
ATOM 769 C CA . ARG A 1 103 ? -5.800 5.209 -0.903 1.00 93.00 103 ARG A CA 1
ATOM 770 C C . ARG A 1 103 ? -6.364 4.129 -1.818 1.00 93.00 103 ARG A C 1
ATOM 772 O O . ARG A 1 103 ? -6.968 4.442 -2.836 1.00 93.00 103 ARG A O 1
ATOM 779 N N . ILE A 1 104 ? -6.214 2.856 -1.464 1.00 92.62 104 ILE A N 1
ATOM 780 C CA . ILE A 1 104 ? -6.732 1.749 -2.280 1.00 92.62 104 ILE A CA 1
ATOM 781 C C . ILE A 1 104 ? -8.264 1.761 -2.319 1.00 92.62 104 ILE A C 1
ATOM 783 O O . ILE A 1 104 ? -8.850 1.503 -3.376 1.00 92.62 104 ILE A O 1
ATOM 787 N N . HIS A 1 105 ? -8.904 2.082 -1.193 1.00 91.38 105 HIS A N 1
ATOM 788 C CA . HIS A 1 105 ? -10.352 2.227 -1.106 1.00 91.38 105 HIS A CA 1
ATOM 789 C C . HIS A 1 105 ? -10.858 3.365 -2.004 1.00 91.38 105 HIS A C 1
ATOM 791 O O . HIS A 1 105 ? -11.756 3.138 -2.812 1.00 91.38 105 HIS A O 1
ATOM 797 N N . GLU A 1 106 ? -10.234 4.546 -1.941 1.00 91.75 106 GLU A N 1
ATOM 798 C CA . GLU A 1 106 ? -10.565 5.702 -2.791 1.00 91.75 106 GLU A CA 1
ATOM 799 C C . GLU A 1 106 ? -10.412 5.404 -4.288 1.00 91.75 106 GLU A C 1
ATOM 801 O O . GLU A 1 106 ? -11.200 5.883 -5.101 1.00 91.75 106 GLU A O 1
ATOM 806 N N . GLN A 1 107 ? -9.416 4.596 -4.663 1.00 90.88 107 GLN A N 1
ATOM 807 C CA . GLN A 1 107 ? -9.172 4.222 -6.059 1.00 90.88 107 GLN A CA 1
ATOM 808 C C . GLN A 1 107 ? -10.046 3.051 -6.542 1.00 90.88 107 GLN A C 1
ATOM 810 O O . GLN A 1 107 ? -10.078 2.768 -7.740 1.00 90.88 107 GLN A O 1
ATOM 815 N N . GLY A 1 108 ? -10.730 2.332 -5.643 1.00 87.62 108 GLY A N 1
ATOM 816 C CA . GLY A 1 108 ? -11.536 1.158 -5.996 1.00 87.62 108 GLY A CA 1
ATOM 817 C C . GLY A 1 108 ? -10.717 0.004 -6.593 1.00 87.62 108 GLY A C 1
ATOM 818 O O . GLY A 1 108 ? -11.216 -0.745 -7.430 1.00 87.62 108 GLY A O 1
ATOM 819 N N . ARG A 1 109 ? -9.443 -0.135 -6.200 1.00 83.81 109 ARG A N 1
ATOM 820 C CA . ARG A 1 109 ? -8.465 -1.049 -6.835 1.00 83.81 109 ARG A CA 1
ATOM 821 C C . ARG A 1 109 ? -8.350 -2.421 -6.176 1.00 83.81 109 ARG A C 1
ATOM 823 O O . ARG A 1 109 ? -7.437 -3.181 -6.487 1.00 83.81 109 ARG A O 1
ATOM 830 N N . CYS A 1 110 ? -9.264 -2.756 -5.275 1.00 84.44 110 CYS A N 1
ATOM 831 C CA . CYS A 1 110 ? -9.274 -4.055 -4.620 1.00 84.44 110 CYS A CA 1
ATOM 832 C C . CYS A 1 110 ? -9.854 -5.125 -5.555 1.00 84.44 110 CYS A C 1
ATOM 834 O O . CYS A 1 110 ? -10.982 -4.985 -6.024 1.00 84.44 110 CYS A O 1
ATOM 836 N N . LEU A 1 111 ? -9.102 -6.199 -5.818 1.00 84.12 111 LEU A N 1
ATOM 837 C CA . LEU A 1 111 ? -9.539 -7.256 -6.742 1.00 84.12 111 LEU A CA 1
ATOM 838 C C . LEU A 1 111 ? -10.690 -8.106 -6.184 1.00 84.12 111 LEU A C 1
ATOM 840 O O . LEU A 1 111 ? -11.449 -8.702 -6.946 1.00 84.12 111 LEU A O 1
ATOM 844 N N . SER A 1 112 ? -10.822 -8.156 -4.860 1.00 91.75 112 SER A N 1
ATOM 845 C CA . SER A 1 112 ? -11.839 -8.928 -4.153 1.00 91.75 112 SER A CA 1
ATOM 846 C C . SER A 1 112 ? -12.854 -8.007 -3.460 1.00 91.75 112 SER A C 1
ATOM 848 O O . SER A 1 112 ? -12.449 -7.150 -2.665 1.00 91.75 112 SER A O 1
ATOM 850 N N . PRO A 1 113 ? -14.172 -8.187 -3.689 1.00 91.44 113 PRO A N 1
ATOM 851 C CA . PRO A 1 113 ? -15.208 -7.428 -2.989 1.00 91.44 113 PRO A CA 1
ATOM 852 C C . PRO A 1 113 ? -15.249 -7.674 -1.476 1.00 91.44 113 PRO A C 1
ATOM 854 O O . PRO A 1 113 ? -15.606 -6.765 -0.725 1.00 91.44 113 PRO A O 1
ATOM 857 N N . SER A 1 114 ? -14.905 -8.885 -1.013 1.00 94.75 114 SER A N 1
ATOM 858 C CA . SER A 1 114 ? -14.828 -9.174 0.426 1.00 94.75 114 SER A CA 1
ATOM 859 C C . SER A 1 114 ? -13.698 -8.391 1.074 1.00 94.75 114 SER A C 1
ATOM 861 O O . SER A 1 114 ? -13.886 -7.810 2.139 1.00 94.75 114 SER A O 1
ATOM 863 N N . ASP A 1 115 ? -12.556 -8.319 0.393 1.00 94.56 115 ASP A N 1
ATOM 864 C CA . ASP A 1 115 ? -11.377 -7.630 0.904 1.00 94.56 115 ASP A CA 1
ATOM 865 C C . ASP A 1 115 ? -11.626 -6.123 0.897 1.00 94.56 115 ASP A C 1
ATOM 867 O O . ASP A 1 115 ? -11.375 -5.459 1.895 1.00 94.56 115 ASP A O 1
ATOM 871 N N . ALA A 1 116 ? -12.245 -5.591 -0.163 1.00 93.75 116 ALA A N 1
ATOM 872 C CA . ALA A 1 116 ? -12.659 -4.190 -0.227 1.00 93.75 116 ALA A CA 1
ATOM 873 C C . ALA A 1 116 ? -13.544 -3.792 0.965 1.00 93.75 116 ALA A C 1
ATOM 875 O O . ALA A 1 116 ? -13.369 -2.715 1.540 1.00 93.75 116 ALA A O 1
ATOM 876 N N . ARG A 1 117 ? -14.479 -4.671 1.351 1.00 96.31 117 ARG A N 1
ATOM 877 C CA . ARG A 1 117 ? -15.348 -4.462 2.512 1.00 96.31 117 ARG A CA 1
ATOM 878 C C . ARG A 1 117 ? -14.566 -4.525 3.821 1.00 96.31 117 ARG A C 1
ATOM 880 O O . ARG A 1 117 ? -14.696 -3.609 4.622 1.00 96.31 117 ARG A O 1
ATOM 887 N N . ALA A 1 118 ? -13.733 -5.544 4.017 1.00 96.38 118 ALA A N 1
ATOM 888 C CA . ALA A 1 118 ? -12.925 -5.687 5.230 1.00 96.38 118 ALA A CA 1
ATOM 889 C C . ALA A 1 118 ? -11.975 -4.492 5.438 1.00 96.38 118 ALA A C 1
ATOM 891 O O . ALA A 1 118 ? -11.797 -4.005 6.554 1.00 96.38 118 ALA A O 1
ATOM 892 N N . LEU A 1 119 ? -11.395 -3.986 4.349 1.00 94.94 119 LEU A N 1
ATOM 893 C CA . LEU A 1 119 ? -10.570 -2.783 4.327 1.00 94.94 119 LEU A CA 1
ATOM 894 C C . LEU A 1 119 ? -11.366 -1.531 4.730 1.00 94.94 119 LEU A C 1
ATOM 896 O O . LEU A 1 119 ? -10.901 -0.755 5.564 1.00 94.94 119 LEU A O 1
ATOM 900 N N . ALA A 1 120 ? -12.578 -1.357 4.196 1.00 94.75 120 ALA A N 1
ATOM 901 C CA . ALA A 1 120 ? -13.462 -0.252 4.570 1.00 94.75 120 ALA A CA 1
ATOM 902 C C . ALA A 1 120 ? -13.887 -0.325 6.050 1.00 94.75 120 ALA A C 1
ATOM 904 O O . ALA A 1 120 ? -13.771 0.661 6.778 1.00 94.75 120 ALA A O 1
ATOM 905 N N . GLU A 1 121 ? -14.291 -1.505 6.523 1.00 95.75 121 GLU A N 1
ATOM 906 C CA . GLU A 1 121 ? -14.651 -1.747 7.926 1.00 95.75 121 GLU A CA 1
ATOM 907 C C . GLU A 1 121 ? -13.483 -1.429 8.869 1.00 95.75 121 GLU A C 1
ATOM 909 O O . GLU A 1 121 ? -13.675 -0.810 9.919 1.00 95.75 121 GLU A O 1
ATOM 914 N N . ARG A 1 122 ? -12.250 -1.780 8.479 1.00 94.56 122 ARG A N 1
ATOM 915 C CA . ARG A 1 122 ? -11.049 -1.454 9.257 1.00 94.56 122 ARG A CA 1
ATOM 916 C C . ARG A 1 122 ? -10.816 0.056 9.359 1.00 94.56 122 ARG A C 1
ATOM 918 O O . ARG A 1 122 ? -10.431 0.517 10.435 1.00 94.56 122 ARG A O 1
ATOM 925 N N . LEU A 1 123 ? -11.053 0.830 8.296 1.00 93.12 123 LEU A N 1
ATOM 926 C CA . LEU A 1 123 ? -10.958 2.298 8.346 1.00 93.12 123 LEU A CA 1
ATOM 927 C C . LEU A 1 123 ? -11.995 2.898 9.307 1.00 93.12 123 LEU A C 1
ATOM 929 O O . LEU A 1 123 ? -11.672 3.797 10.087 1.00 93.12 123 LEU A O 1
ATOM 933 N N . GLU A 1 124 ? -13.228 2.387 9.292 1.00 92.44 124 GLU A N 1
ATOM 934 C CA . GLU A 1 124 ? -14.285 2.811 10.219 1.00 92.44 124 GLU A CA 1
ATOM 935 C C . GLU A 1 124 ? -13.983 2.429 11.672 1.00 92.44 124 GLU A C 1
ATOM 937 O O . GLU A 1 124 ? -14.295 3.178 12.600 1.00 92.44 124 GLU A O 1
ATOM 942 N N . GLU A 1 125 ? -13.386 1.258 11.895 1.00 92.31 125 GLU A N 1
ATOM 943 C CA . GLU A 1 125 ? -12.867 0.844 13.199 1.00 92.31 125 GLU A CA 1
ATOM 944 C C . GLU A 1 125 ? -11.808 1.833 13.698 1.00 92.31 125 GLU A C 1
ATOM 946 O O . GLU A 1 125 ? -11.983 2.387 14.781 1.00 92.31 125 GLU A O 1
ATOM 951 N N . ALA A 1 126 ? -10.776 2.124 12.893 1.00 89.75 126 ALA A N 1
ATOM 952 C CA . ALA A 1 126 ? -9.696 3.044 13.267 1.00 89.75 126 ALA A CA 1
ATOM 953 C C . ALA A 1 126 ? -10.229 4.436 13.614 1.00 89.75 126 ALA A C 1
ATOM 955 O O . ALA A 1 126 ? -9.859 5.017 14.629 1.00 89.75 126 ALA A O 1
ATOM 956 N N . ARG A 1 127 ? -11.168 4.958 12.814 1.00 86.81 127 ARG A N 1
ATOM 957 C CA . ARG A 1 127 ? -11.787 6.265 13.073 1.00 86.81 127 ARG A CA 1
ATOM 958 C C . ARG A 1 127 ? -12.498 6.315 14.429 1.00 86.81 127 ARG A C 1
ATOM 960 O O . ARG A 1 127 ? -12.470 7.350 15.088 1.00 86.81 127 ARG A O 1
ATOM 967 N N . ARG A 1 128 ? -13.145 5.222 14.847 1.00 87.69 128 ARG A N 1
ATOM 968 C CA . ARG A 1 128 ? -13.861 5.147 16.132 1.00 87.69 128 ARG A CA 1
ATOM 969 C C . ARG A 1 128 ? -12.917 5.002 17.321 1.00 87.69 128 ARG A C 1
ATOM 971 O O . ARG A 1 128 ? -13.187 5.584 18.366 1.00 87.69 128 ARG A O 1
ATOM 978 N N . THR A 1 129 ? -11.857 4.211 17.182 1.00 84.62 129 THR A N 1
ATOM 979 C CA . THR A 1 129 ? -10.954 3.871 18.290 1.00 84.62 129 THR A CA 1
ATOM 980 C C . THR A 1 129 ? -9.816 4.873 18.469 1.00 84.62 129 THR A C 1
ATOM 982 O O . THR A 1 129 ? -9.382 5.090 19.597 1.00 84.62 129 THR A O 1
ATOM 985 N N . GLU A 1 130 ? -9.350 5.505 17.389 1.00 76.56 130 GLU A N 1
ATOM 986 C CA . GLU A 1 130 ? -8.153 6.362 17.375 1.00 76.56 130 GLU A CA 1
ATOM 9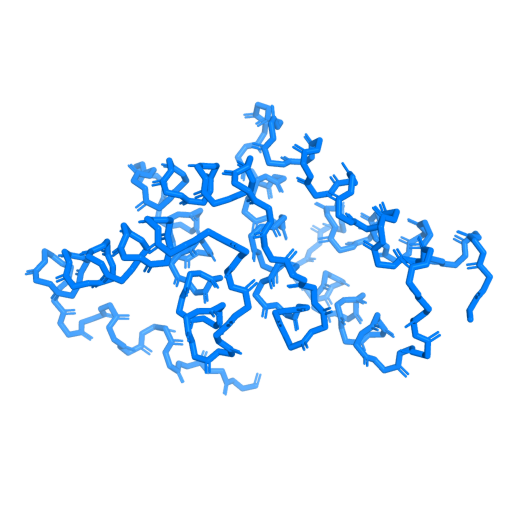87 C C . GLU A 1 130 ? -8.492 7.879 17.352 1.00 76.56 130 GLU A C 1
ATOM 989 O O . GLU A 1 130 ? -7.607 8.718 17.523 1.00 76.56 130 GLU A O 1
ATOM 994 N N . GLY A 1 131 ? -9.779 8.250 17.237 1.00 65.69 131 GLY A N 1
ATOM 995 C CA . GLY A 1 131 ? -10.293 9.626 17.398 1.00 65.69 131 GLY A CA 1
ATOM 996 C C . GLY A 1 131 ? -9.939 10.610 16.266 1.00 65.69 131 GLY A C 1
ATOM 997 O O . GLY A 1 131 ? -9.413 10.225 15.230 1.00 65.69 131 GLY A O 1
ATOM 998 N N . GLU A 1 132 ? -10.216 11.913 16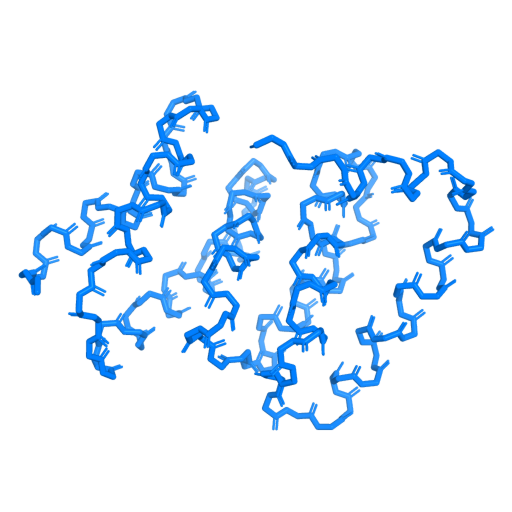.437 1.00 54.34 132 GLU A N 1
ATOM 999 C CA . GLU A 1 132 ? -9.924 12.950 15.414 1.00 54.34 132 GLU A CA 1
ATOM 1000 C C . GLU A 1 132 ? -8.421 13.133 15.124 1.00 54.34 132 GLU A C 1
ATOM 1002 O O . GLU A 1 132 ? -8.047 13.523 14.017 1.00 54.34 132 GLU A O 1
ATOM 1007 N N . SER A 1 133 ? -7.550 12.783 16.079 1.00 55.44 133 SER A N 1
ATOM 1008 C CA . SER A 1 133 ? -6.087 12.810 15.905 1.00 55.44 133 SER A CA 1
ATOM 1009 C C . SER A 1 133 ? -5.626 11.889 14.763 1.00 55.44 133 SER A C 1
ATOM 1011 O O . SER A 1 133 ? -4.686 12.203 14.033 1.00 55.44 133 SER A O 1
ATOM 1013 N N . PHE A 1 134 ? -6.348 10.785 14.548 1.00 54.03 134 PHE A N 1
ATOM 1014 C CA . PHE A 1 134 ? -6.147 9.862 13.433 1.00 54.03 134 PHE A CA 1
ATOM 1015 C C . PHE A 1 134 ? -6.454 10.508 12.074 1.00 54.03 134 PHE A C 1
ATOM 1017 O O . PHE A 1 134 ? -5.695 10.345 11.120 1.00 54.03 134 PHE A O 1
ATOM 1024 N N . ALA A 1 135 ? -7.535 11.291 11.985 1.00 48.38 135 ALA A N 1
ATOM 1025 C CA . ALA A 1 135 ? -7.903 11.990 10.756 1.00 48.38 135 ALA A CA 1
ATOM 1026 C C . ALA A 1 135 ? -6.860 13.059 10.388 1.00 48.38 135 ALA A C 1
ATOM 1028 O O . ALA A 1 135 ? -6.440 13.141 9.238 1.00 48.38 135 ALA A O 1
ATOM 1029 N N . LEU A 1 136 ? -6.377 13.833 11.361 1.00 41.25 136 LEU A N 1
ATOM 1030 C CA . LEU A 1 136 ? -5.420 14.914 11.103 1.00 41.25 136 LEU A CA 1
ATOM 1031 C C . LEU A 1 136 ? -4.045 14.415 10.619 1.00 41.25 136 LEU A C 1
ATOM 1033 O O . LEU A 1 136 ? -3.408 15.111 9.832 1.00 41.25 136 LEU A O 1
ATOM 1037 N N . SER A 1 137 ? -3.609 13.209 11.012 1.00 53.84 137 SER A N 1
ATOM 1038 C CA . SER A 1 137 ? -2.356 12.616 10.511 1.00 53.84 137 SER A CA 1
ATOM 1039 C C . SER A 1 137 ? -2.506 12.047 9.096 1.00 53.84 137 SER A C 1
ATOM 1041 O O . SER A 1 137 ? -1.681 12.321 8.226 1.00 53.84 137 SER A O 1
ATOM 1043 N N . LEU A 1 138 ? -3.594 11.316 8.821 1.00 49.41 138 LEU A N 1
ATOM 1044 C CA . LEU A 1 138 ? -3.849 10.668 7.524 1.00 49.41 138 LEU A CA 1
ATOM 1045 C C . LEU A 1 138 ? -4.025 11.642 6.353 1.00 49.41 138 LEU A C 1
ATOM 1047 O O . LEU A 1 138 ? -3.658 11.295 5.231 1.00 49.41 138 LEU A O 1
ATOM 1051 N N . PHE A 1 139 ? -4.567 12.837 6.610 1.00 40.97 139 PHE A N 1
ATOM 1052 C CA . PHE A 1 139 ? -4.834 13.859 5.588 1.00 40.97 139 PHE A CA 1
ATOM 1053 C C . PHE A 1 139 ? -3.737 14.926 5.465 1.00 40.97 139 PHE A C 1
ATOM 1055 O O . PHE A 1 139 ? -3.809 15.768 4.571 1.00 40.97 139 PHE A O 1
ATOM 1062 N N . ALA A 1 140 ? -2.716 14.895 6.324 1.00 42.28 140 ALA A N 1
ATOM 1063 C CA . ALA A 1 140 ? -1.542 15.740 6.169 1.00 42.28 140 ALA A CA 1
ATOM 1064 C C . ALA A 1 140 ? -0.592 15.099 5.143 1.00 42.28 140 ALA A C 1
ATOM 1066 O O . ALA A 1 140 ? 0.287 14.301 5.478 1.00 42.28 140 ALA A O 1
ATOM 1067 N N . GLU A 1 141 ? -0.792 15.423 3.870 1.00 49.88 141 GLU A N 1
ATOM 1068 C CA . GLU A 1 141 ? 0.250 15.315 2.852 1.00 49.88 141 GLU A CA 1
ATOM 1069 C C . GLU A 1 141 ? 0.596 16.720 2.347 1.00 49.88 141 GLU A C 1
ATOM 1071 O O . GLU A 1 141 ? -0.242 17.399 1.757 1.00 49.88 141 GLU A O 1
ATOM 1076 N N . GLU A 1 142 ? 1.841 17.134 2.603 1.00 40.28 142 GLU A N 1
ATOM 1077 C CA . GLU A 1 142 ? 2.596 18.070 1.756 1.00 40.28 142 GLU A CA 1
ATOM 1078 C C . GLU A 1 142 ? 3.223 17.330 0.566 1.00 40.28 142 GLU A C 1
ATOM 1080 O O . GLU A 1 142 ? 3.841 16.248 0.790 1.00 40.28 142 GLU A O 1
#

Sequence (142 aa):
MDETQLRFLTAQALYGKDLQERRTAVRQLLQADLGPADLAAISLRLEVAMGCQDEYVRSAAAMLLAGLAPLLPLPPSLAASLLDLSRSGEPFAREAALRAILRIHEQGRCLSPSDARALAERLEEARRTEGESFALSLFAEE

pLDDT: mean 89.43, std 12.69, range [40.28, 97.44]

Foldseek 3Di:
DDPVLLVVLLCQLQPPPDPVSNVVSLVVVVPDPADPVSLVVSLVVLLVQLPDPDLSSVLSSLQSLLSCLLPHQDEPSNLVSLLVQCPDPDPSSVLSSLSSLVSNLVNVRYPDPVSNVSSVVSNVVCCVPVDVVSVVVSPDDD

Secondary structure (DSSP, 8-state):
--HHHHHHHHHHHHH-SSHHHHHHHHHHHHHS---HHHHHHHHHHHHHHHT-S-HHHHHHHHHHHHHHTTT--B-HHHHHHHHHHTT-SSHHHHHHHHHHHHHHHHHT-BS-HHHHHHHHHHHHHHHHHHHHHHHHHHT---

Radius of gyration: 14.26 Å; chains: 1; bounding box: 33×30×36 Å